Protein AF-A0A924VVB7-F1 (afdb_monomer_lite)

Foldseek 3Di:
DLLVLLVVLLVLL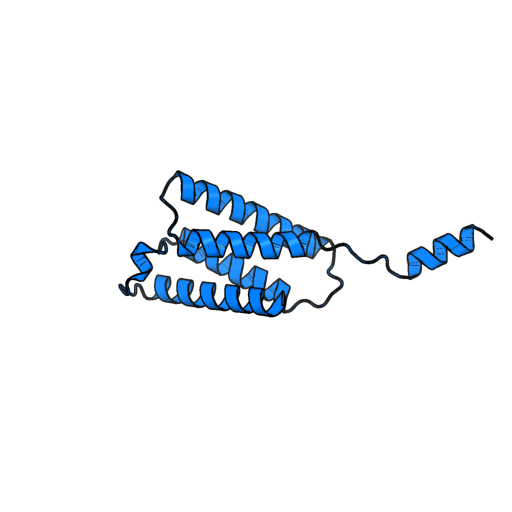VVLLVCLVVVPVPVCVQQAPSDPVLNVLSVLLNVLSVCVNPDDPPDDLVNLVVLLVNLVVLVVVLVVCCVPPNGGNSSNVSSVSSSVSSNCSSPPDDDPDVVVVVVVVVVVD

Sequence (125 aa):
MKRILTVGTIAVLFVMMIAALYGTNTGFNLFMNTSVEHIIARAVLIVSLLAVALTVRPRAHMFRAAIGFISIAIIIFTVSQTVTYSLGLFDSMVYFLSGLILSIEALEAEEPSTEQAVHHSIVRL

Radius of gyration: 18.54 Å; chains: 1; bounding box: 41×20×66 Å

Structure (mmCIF, N/CA/C/O backbone):
data_AF-A0A924VVB7-F1
#
_entry.id   AF-A0A924VVB7-F1
#
loop_
_atom_site.group_PDB
_atom_site.id
_atom_site.type_symbol
_atom_site.label_atom_id
_atom_site.label_alt_id
_atom_site.label_comp_id
_atom_site.label_asym_id
_atom_site.label_entity_id
_atom_site.label_seq_id
_atom_site.pdbx_PDB_ins_code
_atom_site.Cartn_x
_atom_site.Cartn_y
_atom_site.Cartn_z
_atom_site.occupancy
_atom_site.B_iso_or_equiv
_atom_site.auth_seq_id
_atom_site.auth_comp_id
_atom_site.auth_asym_id
_atom_site.auth_atom_id
_atom_site.pdbx_PDB_model_num
ATOM 1 N N . MET A 1 1 ? -18.360 6.846 1.671 1.00 56.91 1 MET A N 1
ATOM 2 C CA . MET A 1 1 ? -17.206 7.490 1.002 1.00 56.91 1 MET A CA 1
ATOM 3 C C . MET A 1 1 ? -15.896 6.725 1.226 1.00 56.91 1 MET A C 1
ATOM 5 O O . MET A 1 1 ? -15.348 6.253 0.242 1.00 56.91 1 MET A O 1
ATOM 9 N N . LYS A 1 2 ? -15.455 6.482 2.477 1.00 70.88 2 LYS A N 1
ATOM 10 C CA . LYS A 1 2 ? -14.232 5.699 2.788 1.00 70.88 2 LYS A CA 1
ATOM 11 C C . LYS A 1 2 ? -14.154 4.342 2.062 1.00 70.88 2 LYS A C 1
ATOM 13 O O . LYS A 1 2 ? -13.169 4.060 1.401 1.00 70.88 2 LYS A O 1
ATOM 18 N N . ARG A 1 3 ? -15.235 3.551 2.091 1.00 79.81 3 ARG A N 1
ATOM 19 C CA . ARG A 1 3 ? -15.279 2.207 1.481 1.00 79.81 3 ARG A CA 1
ATOM 20 C C . ARG A 1 3 ? -15.076 2.204 -0.040 1.00 79.81 3 ARG A C 1
ATOM 22 O O . ARG A 1 3 ? -14.425 1.309 -0.555 1.00 79.81 3 ARG A O 1
ATOM 29 N N . ILE A 1 4 ? -15.603 3.212 -0.740 1.00 85.81 4 ILE A N 1
ATOM 30 C CA . ILE A 1 4 ? -15.441 3.35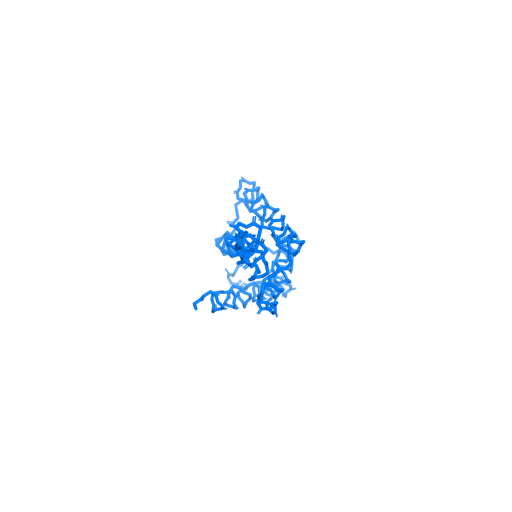4 -2.198 1.00 85.81 4 ILE A CA 1
ATOM 31 C C . ILE A 1 4 ? -13.979 3.658 -2.522 1.00 85.81 4 ILE A C 1
ATOM 33 O O . ILE A 1 4 ? -13.422 3.045 -3.425 1.00 85.81 4 ILE A O 1
ATOM 37 N N . LEU A 1 5 ? -13.347 4.546 -1.745 1.00 87.62 5 LEU A N 1
ATOM 38 C CA . LEU A 1 5 ? -11.926 4.847 -1.890 1.00 87.62 5 LEU A CA 1
ATOM 39 C C . LEU A 1 5 ? -11.073 3.598 -1.633 1.00 87.62 5 LEU A C 1
ATOM 41 O O . LEU A 1 5 ? -10.264 3.250 -2.479 1.00 87.62 5 LEU A O 1
ATOM 45 N N . THR A 1 6 ? -11.313 2.872 -0.533 1.00 87.50 6 THR A N 1
ATOM 46 C CA . THR A 1 6 ? -10.581 1.635 -0.205 1.00 87.50 6 THR A CA 1
ATOM 47 C C . THR A 1 6 ? -10.708 0.581 -1.303 1.00 87.50 6 THR A C 1
ATOM 49 O O . THR A 1 6 ? -9.701 0.037 -1.747 1.00 87.50 6 THR A O 1
ATOM 52 N N . VAL A 1 7 ? -11.928 0.308 -1.777 1.00 89.94 7 VAL A N 1
ATOM 53 C CA . VAL A 1 7 ? -12.162 -0.679 -2.844 1.00 89.94 7 VAL A CA 1
ATOM 54 C C . VAL A 1 7 ? -11.540 -0.222 -4.166 1.00 89.94 7 VAL A C 1
ATOM 56 O O . VAL A 1 7 ? -10.929 -1.034 -4.858 1.00 89.94 7 VAL A O 1
ATOM 59 N N . GLY A 1 8 ? -11.621 1.071 -4.492 1.00 90.88 8 GLY A N 1
ATOM 60 C CA . GLY A 1 8 ? -10.953 1.648 -5.659 1.00 90.88 8 GLY A CA 1
ATOM 61 C C . GLY A 1 8 ? -9.432 1.491 -5.598 1.00 90.88 8 GLY A C 1
ATOM 62 O O . GLY A 1 8 ? -8.826 1.036 -6.565 1.00 90.88 8 GLY A O 1
ATOM 63 N N . THR A 1 9 ? -8.813 1.781 -4.450 1.00 92.25 9 THR A N 1
ATOM 64 C CA . THR A 1 9 ? -7.368 1.596 -4.242 1.00 92.25 9 THR A CA 1
ATOM 65 C C . THR A 1 9 ? -6.961 0.127 -4.375 1.00 92.25 9 THR A C 1
ATOM 67 O O . THR A 1 9 ? -5.960 -0.164 -5.027 1.00 92.25 9 THR A O 1
ATOM 70 N N . ILE A 1 10 ? -7.756 -0.806 -3.838 1.00 93.06 10 ILE A N 1
ATOM 71 C CA . ILE A 1 10 ? -7.524 -2.252 -4.003 1.00 93.06 10 ILE A CA 1
ATOM 72 C C . ILE A 1 10 ? -7.577 -2.650 -5.483 1.00 93.06 10 ILE A C 1
ATOM 74 O O . ILE A 1 10 ? -6.698 -3.372 -5.949 1.00 93.06 10 ILE A O 1
ATOM 78 N N . ALA A 1 11 ? -8.575 -2.173 -6.233 1.00 93.12 11 ALA A N 1
ATOM 79 C CA . ALA A 1 11 ? -8.707 -2.485 -7.655 1.00 93.12 11 ALA A CA 1
ATOM 80 C C . ALA A 1 11 ? -7.497 -1.986 -8.461 1.00 93.12 11 ALA A C 1
ATOM 82 O O . ALA A 1 11 ? -6.944 -2.737 -9.263 1.00 93.12 11 ALA A O 1
ATOM 83 N N . VAL A 1 12 ? -7.039 -0.756 -8.201 1.00 91.25 12 VAL A N 1
ATOM 84 C CA . VAL A 1 12 ? -5.839 -0.196 -8.844 1.00 91.25 12 VAL A CA 1
ATOM 85 C C . VAL A 1 12 ? -4.597 -1.023 -8.503 1.00 91.25 12 VAL A C 1
ATOM 87 O O . VAL A 1 12 ? -3.860 -1.408 -9.410 1.00 91.25 12 VAL A O 1
ATOM 90 N N . LEU A 1 13 ? -4.396 -1.370 -7.228 1.00 92.12 13 LEU A N 1
ATOM 91 C CA . LEU A 1 13 ? -3.284 -2.225 -6.801 1.00 92.12 13 LEU A CA 1
ATOM 92 C C . LEU A 1 13 ? -3.294 -3.589 -7.503 1.00 92.12 13 LEU A C 1
ATOM 94 O O . LEU A 1 13 ? -2.238 -4.056 -7.931 1.00 92.12 13 LEU A O 1
ATOM 98 N N . PHE A 1 14 ? -4.465 -4.213 -7.661 1.00 92.50 14 PHE A N 1
ATOM 99 C CA . PHE A 1 14 ? -4.599 -5.478 -8.388 1.00 92.50 14 PHE A CA 1
ATOM 100 C C . PHE A 1 14 ? -4.229 -5.337 -9.863 1.00 92.50 14 PHE A C 1
ATOM 102 O O . PHE A 1 14 ? -3.467 -6.157 -10.372 1.00 92.50 14 PHE A O 1
ATOM 109 N N . VAL A 1 15 ? -4.727 -4.299 -10.541 1.00 90.00 15 VAL A N 1
ATOM 110 C CA . VAL A 1 15 ? -4.394 -4.038 -11.950 1.00 90.00 15 VAL A CA 1
ATOM 111 C C . VAL A 1 15 ? -2.888 -3.842 -12.117 1.00 90.00 15 VAL A C 1
ATOM 113 O O . VAL A 1 15 ? -2.291 -4.459 -12.997 1.00 90.00 15 VAL A O 1
ATOM 116 N N . MET A 1 16 ? -2.257 -3.055 -11.242 1.00 89.00 16 MET A N 1
ATOM 117 C CA . MET A 1 16 ? -0.807 -2.832 -11.265 1.00 89.00 16 MET A CA 1
ATOM 118 C C . MET A 1 16 ? -0.016 -4.114 -10.982 1.00 89.00 16 MET A C 1
ATOM 120 O O . MET A 1 16 ? 0.981 -4.385 -11.647 1.00 89.00 16 MET A O 1
ATOM 124 N N . MET A 1 17 ? -0.463 -4.928 -10.021 1.00 89.81 17 MET A N 1
ATOM 125 C CA . MET A 1 17 ? 0.180 -6.200 -9.688 1.00 89.81 17 MET A CA 1
ATOM 126 C C . MET A 1 17 ? 0.092 -7.196 -10.850 1.00 89.81 17 MET A C 1
ATOM 128 O O . MET A 1 17 ? 1.096 -7.808 -11.202 1.00 89.81 17 MET A O 1
ATOM 132 N N . ILE A 1 18 ? -1.076 -7.318 -11.486 1.00 88.50 18 ILE A N 1
ATOM 133 C CA . ILE A 1 18 ? -1.272 -8.156 -12.676 1.00 88.50 18 ILE A CA 1
ATOM 134 C C . ILE A 1 18 ? -0.383 -7.650 -13.818 1.00 88.50 18 ILE A C 1
ATOM 136 O O . ILE A 1 18 ? 0.378 -8.428 -14.385 1.00 88.50 18 ILE A O 1
ATOM 140 N N . ALA A 1 19 ? -0.410 -6.351 -14.118 1.00 85.94 19 ALA A N 1
ATOM 141 C CA . ALA A 1 19 ? 0.410 -5.775 -15.182 1.00 85.94 19 ALA A CA 1
ATOM 142 C C . ALA A 1 19 ? 1.918 -6.017 -14.963 1.00 85.94 19 ALA A C 1
ATOM 144 O O . ALA A 1 19 ? 2.634 -6.335 -15.913 1.00 85.94 19 ALA A O 1
ATOM 145 N N . ALA A 1 20 ? 2.394 -5.943 -13.714 1.00 86.25 20 ALA A N 1
ATOM 146 C CA . ALA A 1 20 ? 3.782 -6.249 -13.373 1.00 86.25 20 ALA A CA 1
ATOM 147 C C . ALA A 1 20 ? 4.122 -7.740 -13.561 1.00 86.25 20 ALA A C 1
ATOM 149 O O . ALA A 1 20 ? 5.181 -8.059 -14.093 1.00 86.25 20 ALA A O 1
ATOM 150 N N . LEU A 1 21 ? 3.223 -8.652 -13.170 1.00 86.50 21 LEU A N 1
ATOM 151 C CA . LEU A 1 21 ? 3.439 -10.102 -13.268 1.00 86.50 21 LEU A CA 1
ATOM 152 C C . LEU A 1 21 ? 3.431 -10.624 -14.708 1.00 86.50 21 LEU A C 1
ATOM 154 O O . LEU A 1 21 ? 4.202 -11.521 -15.038 1.00 86.50 21 LEU A O 1
ATOM 158 N N . TYR A 1 22 ? 2.578 -10.070 -15.570 1.00 84.44 22 TYR A N 1
ATOM 159 C CA . TYR A 1 22 ? 2.487 -10.488 -16.972 1.00 84.44 22 TYR A CA 1
ATOM 160 C C . TYR A 1 22 ? 3.515 -9.799 -17.878 1.00 84.44 22 TYR A C 1
ATOM 162 O O . TYR A 1 22 ? 3.511 -10.033 -19.086 1.00 84.44 22 TYR A O 1
ATOM 170 N N . GLY A 1 23 ? 4.390 -8.951 -17.320 1.00 69.06 23 GLY A N 1
ATOM 171 C CA . GLY A 1 23 ? 5.434 -8.260 -18.078 1.00 69.06 23 GLY A CA 1
ATOM 172 C C . GLY A 1 23 ? 4.873 -7.441 -19.241 1.00 69.06 23 GLY A C 1
ATOM 173 O O . GLY A 1 23 ? 5.535 -7.281 -20.267 1.00 69.06 23 GLY A O 1
ATOM 174 N N . THR A 1 24 ? 3.625 -6.974 -19.127 1.00 63.72 24 THR A N 1
ATOM 175 C CA . THR A 1 24 ? 2.964 -6.280 -20.225 1.00 63.72 24 THR A CA 1
ATOM 176 C C . THR A 1 24 ? 3.687 -4.959 -20.474 1.00 63.72 24 THR A C 1
ATOM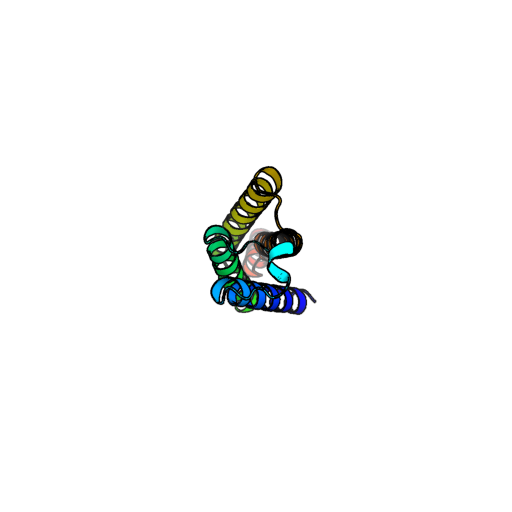 178 O O . THR A 1 24 ? 3.603 -4.045 -19.662 1.00 63.72 24 THR A O 1
ATOM 181 N N . ASN A 1 25 ? 4.356 -4.847 -21.627 1.00 58.19 25 ASN A N 1
ATOM 182 C CA . ASN A 1 25 ? 4.958 -3.613 -22.159 1.00 58.19 25 ASN A CA 1
ATOM 183 C C . ASN A 1 25 ? 3.913 -2.550 -22.560 1.00 58.19 25 ASN A C 1
ATOM 185 O O . ASN A 1 25 ? 4.222 -1.600 -23.280 1.00 58.19 25 ASN A O 1
ATOM 189 N N . THR A 1 26 ? 2.662 -2.692 -22.118 1.00 55.59 26 THR A N 1
ATOM 190 C CA . THR A 1 26 ? 1.712 -1.581 -22.096 1.00 55.59 26 THR A CA 1
ATOM 191 C C . THR A 1 26 ? 2.358 -0.445 -21.302 1.00 55.59 26 THR A C 1
ATOM 193 O O . THR A 1 26 ? 3.063 -0.706 -20.333 1.00 55.59 26 THR A O 1
ATOM 196 N N . GLY A 1 27 ? 2.169 0.813 -21.719 1.00 56.19 27 GLY A N 1
ATOM 197 C CA . GLY A 1 27 ? 2.922 2.002 -21.267 1.00 56.19 27 GLY A CA 1
ATOM 198 C C . GLY A 1 27 ? 2.975 2.308 -19.756 1.00 56.19 27 GLY A C 1
ATOM 199 O O . GLY A 1 27 ? 3.459 3.364 -19.372 1.00 56.19 27 GLY A O 1
ATOM 200 N N . PHE A 1 28 ? 2.519 1.398 -18.898 1.00 61.62 28 PHE A N 1
ATOM 201 C CA . PHE A 1 28 ? 2.630 1.395 -17.447 1.00 61.62 28 PHE A CA 1
ATOM 202 C C . PHE A 1 28 ? 4.063 1.333 -16.912 1.00 61.62 28 PHE A C 1
ATOM 204 O O . PHE A 1 28 ? 4.291 1.901 -15.853 1.00 61.62 28 PHE A O 1
ATOM 211 N N . ASN A 1 29 ? 5.035 0.731 -17.610 1.00 62.66 29 ASN A N 1
ATOM 212 C CA . ASN A 1 29 ? 6.425 0.668 -17.112 1.00 62.66 29 ASN A CA 1
ATOM 213 C C . ASN A 1 29 ? 7.063 2.054 -16.885 1.00 62.66 29 ASN A C 1
ATOM 215 O O . ASN A 1 29 ? 7.992 2.176 -16.097 1.00 62.66 29 ASN A O 1
ATOM 219 N N . LEU A 1 30 ? 6.552 3.108 -17.538 1.00 64.44 30 LEU A N 1
ATOM 220 C CA . LEU A 1 30 ? 6.973 4.495 -17.292 1.00 64.44 30 LEU A CA 1
ATOM 221 C C . LEU A 1 30 ? 6.369 5.095 -16.010 1.00 64.44 30 LEU A C 1
ATOM 223 O O . LEU A 1 30 ? 6.852 6.107 -15.513 1.00 64.44 30 LEU A O 1
ATOM 227 N N . PHE A 1 31 ? 5.306 4.491 -15.480 1.00 75.38 31 PHE A N 1
ATOM 228 C CA . PHE A 1 31 ? 4.516 5.023 -14.370 1.00 75.38 31 PHE A CA 1
ATOM 229 C C . PHE A 1 31 ? 4.502 4.111 -13.136 1.00 75.38 31 PHE A C 1
ATOM 231 O O . PHE A 1 31 ? 4.050 4.548 -12.077 1.00 75.38 31 PHE A O 1
ATOM 238 N N . MET A 1 32 ? 5.001 2.875 -13.236 1.00 81.06 32 MET A N 1
ATOM 239 C CA . MET A 1 32 ? 5.084 1.914 -12.135 1.00 81.06 32 MET A CA 1
ATOM 240 C C . MET A 1 32 ? 6.321 1.017 -12.265 1.00 81.06 32 MET A C 1
ATOM 242 O O . MET A 1 32 ? 6.725 0.665 -13.371 1.00 81.06 32 MET A O 1
ATOM 246 N N . ASN A 1 33 ? 6.887 0.598 -11.136 1.00 83.25 33 ASN A N 1
ATOM 247 C CA . ASN A 1 33 ? 8.039 -0.299 -11.103 1.00 83.25 33 ASN A CA 1
ATOM 248 C C . ASN A 1 33 ? 7.592 -1.773 -11.098 1.00 83.25 33 ASN A C 1
ATOM 250 O O . ASN A 1 33 ? 6.676 -2.165 -10.367 1.00 83.25 33 ASN A O 1
ATOM 254 N N . THR A 1 34 ? 8.232 -2.610 -11.906 1.00 84.88 34 THR A N 1
ATOM 255 C CA . THR A 1 34 ? 7.934 -4.047 -12.018 1.00 84.88 34 THR A CA 1
ATOM 256 C C . THR A 1 34 ? 8.869 -4.928 -11.196 1.00 84.88 34 THR A C 1
ATOM 258 O O . THR A 1 34 ? 8.730 -6.150 -11.219 1.00 84.88 34 THR A O 1
ATOM 261 N N . SER A 1 35 ? 9.794 -4.334 -10.437 1.00 86.00 35 SER A N 1
ATOM 262 C CA . SER A 1 35 ? 10.684 -5.075 -9.549 1.00 86.00 35 SER A CA 1
ATOM 263 C C . SER A 1 35 ? 9.909 -5.882 -8.502 1.00 86.00 35 SER A C 1
ATOM 265 O O . SER A 1 35 ? 8.800 -5.534 -8.077 1.00 86.00 35 SER A O 1
ATOM 267 N N . VAL A 1 36 ? 10.526 -6.978 -8.055 1.00 86.88 36 VAL A N 1
ATOM 268 C CA . VAL A 1 36 ? 9.935 -7.915 -7.089 1.00 86.88 36 VAL A CA 1
ATOM 269 C C . VAL A 1 36 ? 9.531 -7.209 -5.790 1.00 86.88 36 VAL A C 1
ATOM 271 O O . VAL A 1 36 ? 8.480 -7.507 -5.227 1.00 86.88 36 VAL A O 1
ATOM 274 N N . GLU A 1 37 ? 10.308 -6.220 -5.350 1.00 89.12 37 GLU A N 1
ATOM 275 C CA . GLU A 1 37 ? 10.031 -5.413 -4.155 1.00 89.12 37 GLU A CA 1
ATOM 276 C C . GLU A 1 37 ? 8.669 -4.712 -4.232 1.00 89.12 37 GLU A C 1
ATOM 278 O O . GLU A 1 37 ? 7.888 -4.746 -3.280 1.00 89.12 37 GLU A O 1
ATOM 283 N N . HIS A 1 38 ? 8.340 -4.128 -5.387 1.00 89.81 38 HIS A N 1
ATOM 284 C CA . HIS A 1 38 ? 7.063 -3.451 -5.596 1.00 89.81 38 HIS A CA 1
ATOM 285 C C . HIS A 1 38 ? 5.903 -4.436 -5.727 1.00 89.81 38 HIS A C 1
ATOM 287 O O . HIS A 1 38 ? 4.797 -4.152 -5.272 1.00 89.81 38 HIS A O 1
ATOM 293 N N . ILE A 1 39 ? 6.138 -5.616 -6.305 1.00 90.12 39 ILE A N 1
ATOM 294 C CA . ILE A 1 39 ? 5.130 -6.683 -6.346 1.00 90.12 39 ILE A CA 1
ATOM 295 C C . ILE A 1 39 ? 4.772 -7.120 -4.918 1.00 90.12 39 ILE A C 1
ATOM 297 O O . ILE A 1 39 ? 3.589 -7.199 -4.581 1.00 90.12 39 ILE A O 1
ATOM 301 N N . ILE A 1 40 ? 5.775 -7.324 -4.058 1.00 91.50 40 ILE A N 1
ATOM 302 C CA . ILE A 1 40 ? 5.570 -7.669 -2.644 1.00 91.50 40 ILE A CA 1
ATOM 303 C C . ILE A 1 40 ? 4.830 -6.541 -1.915 1.00 91.50 40 ILE A C 1
ATOM 305 O O . ILE A 1 40 ? 3.839 -6.805 -1.234 1.00 91.50 40 ILE A O 1
ATOM 309 N N . ALA A 1 41 ? 5.255 -5.285 -2.090 1.00 91.94 41 ALA A N 1
ATOM 310 C CA . ALA A 1 41 ? 4.604 -4.136 -1.460 1.00 91.94 41 ALA A CA 1
ATOM 311 C C . ALA A 1 41 ? 3.118 -4.031 -1.846 1.00 91.94 41 ALA A C 1
ATOM 313 O O . ALA A 1 41 ? 2.258 -3.866 -0.976 1.00 91.94 41 ALA A O 1
ATOM 314 N N . ARG A 1 42 ? 2.790 -4.208 -3.134 1.00 93.88 42 ARG A N 1
ATOM 315 C CA . ARG A 1 42 ? 1.400 -4.234 -3.616 1.00 93.88 42 ARG A CA 1
ATOM 316 C C . ARG A 1 42 ? 0.602 -5.370 -2.981 1.00 93.88 42 ARG A C 1
ATOM 318 O O . ARG A 1 42 ? -0.509 -5.124 -2.524 1.00 93.88 42 ARG A O 1
ATOM 325 N N . ALA A 1 43 ? 1.159 -6.578 -2.894 1.00 92.94 43 ALA A N 1
ATOM 326 C CA . ALA A 1 43 ? 0.487 -7.715 -2.264 1.00 92.94 43 ALA A CA 1
ATOM 327 C C . ALA A 1 43 ? 0.178 -7.453 -0.777 1.00 92.94 43 ALA A C 1
ATOM 329 O O . ALA A 1 43 ? -0.956 -7.653 -0.337 1.00 92.94 43 ALA A O 1
ATOM 330 N N . VAL A 1 44 ? 1.151 -6.931 -0.020 1.00 94.50 44 VAL A N 1
ATOM 331 C CA . VAL A 1 44 ? 0.974 -6.560 1.397 1.00 94.50 44 VAL A CA 1
ATOM 332 C C . VAL A 1 44 ? -0.123 -5.507 1.556 1.00 94.50 44 VAL A C 1
ATOM 334 O O . VAL A 1 44 ? -0.986 -5.635 2.430 1.00 94.50 44 VAL A O 1
ATOM 337 N N . LEU A 1 45 ? -0.135 -4.487 0.695 1.00 94.00 45 LEU A N 1
ATOM 338 C CA . LEU A 1 45 ? -1.150 -3.437 0.713 1.00 94.00 45 LEU A CA 1
ATOM 339 C C . LEU A 1 45 ? -2.544 -3.959 0.360 1.00 94.00 45 LEU A C 1
ATOM 341 O O . LEU A 1 45 ? -3.501 -3.624 1.055 1.00 94.00 45 LEU A O 1
ATOM 345 N N . ILE A 1 46 ? -2.666 -4.809 -0.662 1.00 95.12 46 ILE A N 1
ATOM 346 C CA . ILE A 1 46 ? -3.937 -5.440 -1.044 1.00 95.12 46 ILE A CA 1
ATOM 347 C C . ILE A 1 46 ? -4.515 -6.220 0.135 1.00 95.12 46 ILE A C 1
ATOM 349 O O . ILE A 1 46 ? -5.672 -6.010 0.495 1.00 95.12 46 ILE A O 1
ATOM 353 N N . VAL A 1 47 ? -3.714 -7.086 0.761 1.00 94.00 47 VAL A N 1
ATOM 354 C CA . VAL A 1 47 ? -4.161 -7.909 1.895 1.00 94.00 47 VAL A CA 1
ATOM 355 C C . VAL A 1 47 ? -4.582 -7.028 3.070 1.00 94.00 47 VAL A C 1
ATOM 357 O O . VAL A 1 47 ? -5.634 -7.252 3.668 1.00 94.00 47 VAL A O 1
ATOM 360 N N . SER A 1 48 ? -3.807 -5.985 3.364 1.00 91.62 48 SER A N 1
ATOM 361 C CA . SER A 1 48 ? -4.081 -5.067 4.475 1.00 91.62 48 SER A CA 1
ATOM 362 C C . SER A 1 48 ? -5.353 -4.245 4.248 1.00 91.62 48 SER A C 1
ATOM 364 O O . SER A 1 48 ? -6.190 -4.127 5.142 1.00 91.62 48 SER A O 1
ATOM 366 N N . LEU A 1 49 ? -5.549 -3.718 3.037 1.00 92.19 49 LEU A N 1
ATOM 367 C CA . LEU A 1 49 ? -6.750 -2.965 2.670 1.00 92.19 49 LEU A CA 1
ATOM 368 C C . LEU A 1 49 ? -7.988 -3.865 2.580 1.00 92.19 49 LEU A C 1
ATOM 370 O O . LEU A 1 49 ? -9.076 -3.431 2.958 1.00 92.19 49 LEU A O 1
ATOM 374 N N . LEU A 1 50 ? -7.845 -5.118 2.137 1.00 92.38 50 LEU A N 1
ATOM 375 C CA . LEU A 1 50 ? -8.922 -6.111 2.201 1.00 92.38 50 LEU A CA 1
ATOM 376 C C . LEU A 1 50 ? -9.302 -6.412 3.650 1.00 92.38 50 LEU A C 1
ATOM 378 O O . LEU A 1 50 ? -10.489 -6.410 3.975 1.00 92.38 50 LEU A O 1
ATOM 382 N N . ALA A 1 51 ? -8.320 -6.597 4.534 1.00 88.44 51 ALA A N 1
ATOM 383 C CA . ALA A 1 51 ? -8.576 -6.788 5.956 1.00 88.44 51 ALA A CA 1
ATOM 384 C C . ALA A 1 51 ? -9.353 -5.598 6.542 1.00 88.44 51 ALA A C 1
ATOM 386 O O . ALA A 1 51 ? -10.342 -5.794 7.245 1.00 88.44 51 ALA A O 1
ATOM 387 N N . VAL A 1 52 ? -8.990 -4.361 6.190 1.00 87.88 52 VAL A N 1
ATOM 388 C CA . VAL A 1 52 ? -9.757 -3.153 6.550 1.00 87.88 52 VAL A CA 1
ATOM 389 C C . VAL A 1 52 ? -11.176 -3.183 5.970 1.00 87.88 52 VAL A C 1
ATOM 391 O O . VAL A 1 52 ? -12.141 -2.906 6.681 1.00 87.88 52 VAL A O 1
ATOM 394 N N . ALA A 1 53 ? -11.341 -3.517 4.691 1.00 87.00 53 ALA A N 1
ATOM 395 C CA . ALA A 1 53 ? -12.640 -3.472 4.018 1.00 87.00 53 ALA A CA 1
ATOM 396 C C . ALA A 1 53 ? -13.644 -4.523 4.536 1.00 87.00 53 ALA A C 1
ATOM 398 O O . ALA A 1 53 ? -14.862 -4.282 4.500 1.00 87.00 53 ALA A O 1
ATOM 399 N N . LEU A 1 54 ? -13.129 -5.671 4.989 1.00 85.88 54 LEU A N 1
ATOM 400 C CA . LEU A 1 54 ? -13.904 -6.835 5.426 1.00 85.88 54 LEU A CA 1
ATOM 401 C C . LEU A 1 54 ? -14.125 -6.896 6.943 1.00 85.88 54 LEU A C 1
ATOM 403 O O . LEU A 1 54 ? -15.095 -7.511 7.381 1.00 85.88 54 LEU A O 1
ATOM 407 N N . THR A 1 55 ? -13.276 -6.262 7.754 1.00 82.38 55 THR A N 1
ATOM 408 C CA . THR A 1 55 ? -13.456 -6.250 9.214 1.00 82.38 55 THR A CA 1
ATOM 409 C C . THR A 1 55 ? -14.524 -5.251 9.652 1.00 82.38 55 THR A C 1
ATOM 411 O O . THR A 1 55 ? -14.511 -4.074 9.281 1.00 82.38 55 THR A O 1
ATOM 414 N N . VAL A 1 56 ? -15.456 -5.734 10.476 1.00 74.38 56 VAL A N 1
ATOM 415 C CA . VAL A 1 56 ? -16.537 -4.939 11.072 1.00 74.38 56 VAL A CA 1
ATOM 416 C C . VAL A 1 56 ? -15.997 -4.151 12.272 1.00 74.38 56 VAL A C 1
ATOM 418 O O . VAL A 1 56 ? -15.047 -4.574 12.929 1.00 74.38 56 VAL A O 1
ATOM 421 N N . ARG A 1 57 ? -16.570 -2.973 12.531 1.00 74.31 57 ARG A N 1
ATOM 422 C CA . ARG A 1 57 ? -16.224 -2.112 13.675 1.00 74.31 57 ARG A CA 1
ATOM 423 C C . ARG A 1 57 ? -17.045 -2.511 14.918 1.00 74.31 57 ARG A C 1
ATOM 425 O O . ARG A 1 57 ? -18.184 -2.935 14.726 1.00 74.31 57 ARG A O 1
ATOM 432 N N . PRO A 1 58 ? -16.543 -2.317 16.156 1.00 73.88 58 PRO A N 1
ATOM 433 C CA . PRO A 1 58 ? -15.224 -1.790 16.531 1.00 73.88 58 PRO A CA 1
ATOM 434 C C . PRO A 1 58 ? -14.101 -2.821 16.334 1.00 73.88 58 PRO A C 1
ATOM 436 O O . PRO A 1 58 ? -14.313 -4.025 16.446 1.00 73.88 58 PRO A O 1
ATOM 439 N N . ARG A 1 59 ? -12.895 -2.347 16.003 1.00 78.19 59 ARG A N 1
ATOM 440 C CA . ARG A 1 59 ? -11.737 -3.208 15.716 1.00 78.19 59 ARG A CA 1
ATOM 441 C C . ARG A 1 59 ? -10.821 -3.309 16.924 1.00 78.19 59 ARG A C 1
ATOM 443 O O . ARG A 1 59 ? -10.474 -2.288 17.506 1.00 78.19 59 ARG A O 1
ATOM 450 N N . ALA A 1 60 ? -10.355 -4.522 17.212 1.00 82.06 60 ALA A N 1
ATOM 451 C CA . ALA A 1 60 ? -9.440 -4.785 18.315 1.00 82.06 60 ALA A CA 1
ATOM 452 C C . ALA A 1 60 ? -8.149 -3.949 18.222 1.00 82.06 60 ALA A C 1
ATOM 454 O O . ALA A 1 60 ? -7.563 -3.805 17.143 1.00 82.06 60 ALA A O 1
ATOM 455 N N . HIS A 1 61 ? -7.652 -3.488 19.373 1.00 80.75 61 HIS A N 1
ATOM 456 C CA . HIS A 1 61 ? -6.406 -2.722 19.488 1.00 80.75 61 HIS A CA 1
ATOM 457 C C . HIS A 1 61 ? -5.217 -3.373 18.753 1.00 80.75 61 HIS A C 1
ATOM 459 O O . HIS A 1 61 ? -4.472 -2.700 18.044 1.00 80.75 61 HIS A O 1
ATOM 465 N N . MET A 1 62 ? -5.070 -4.700 18.847 1.00 84.56 62 MET A N 1
ATOM 466 C CA . MET A 1 62 ? -3.993 -5.444 18.172 1.00 84.56 62 MET A CA 1
ATOM 467 C C . MET A 1 62 ? -4.059 -5.336 16.643 1.00 84.56 62 MET A C 1
ATOM 469 O O . MET A 1 62 ? -3.033 -5.189 15.984 1.00 84.56 62 MET A O 1
ATOM 473 N N . PHE A 1 63 ? -5.265 -5.364 16.072 1.00 86.00 63 PHE A N 1
ATOM 474 C CA . PHE A 1 63 ? -5.469 -5.217 14.631 1.00 86.00 63 PHE A CA 1
ATOM 475 C C . PHE A 1 63 ? -5.106 -3.803 14.164 1.00 86.00 63 PHE A C 1
ATOM 477 O O . PHE A 1 63 ? -4.445 -3.626 13.141 1.00 86.00 63 PHE A O 1
ATOM 484 N N . ARG A 1 64 ? -5.480 -2.792 14.954 1.00 83.69 64 ARG A N 1
ATOM 485 C CA . ARG A 1 64 ? -5.138 -1.388 14.693 1.00 83.69 64 ARG A CA 1
ATOM 486 C C . ARG A 1 64 ? -3.631 -1.149 14.762 1.00 83.69 64 ARG A C 1
ATOM 488 O O . ARG A 1 64 ? -3.084 -0.501 13.874 1.00 83.69 64 ARG A O 1
ATOM 495 N N . ALA A 1 65 ? -2.957 -1.725 15.758 1.00 86.50 65 ALA A N 1
ATOM 496 C CA . ALA A 1 65 ? -1.504 -1.660 15.886 1.00 86.50 65 ALA A CA 1
ATOM 497 C C . ALA A 1 65 ? -0.792 -2.321 14.693 1.00 86.50 65 ALA A C 1
ATOM 499 O O . ALA A 1 65 ? 0.136 -1.735 14.135 1.00 86.50 65 ALA A O 1
ATOM 500 N N . ALA A 1 66 ? -1.262 -3.493 14.252 1.00 89.06 66 ALA A N 1
ATOM 501 C CA . ALA A 1 66 ? -0.710 -4.184 13.086 1.00 89.06 66 ALA A CA 1
ATOM 502 C C . ALA A 1 66 ? -0.846 -3.347 11.803 1.00 89.06 66 ALA A C 1
ATOM 504 O O . ALA A 1 66 ? 0.123 -3.175 11.066 1.00 89.06 66 ALA A O 1
ATOM 505 N N . ILE A 1 67 ? -2.022 -2.763 11.562 1.00 90.31 67 ILE A N 1
ATOM 506 C CA . ILE A 1 67 ? -2.247 -1.881 10.410 1.00 90.31 67 ILE A CA 1
ATOM 507 C C . ILE A 1 67 ? -1.404 -0.605 10.500 1.00 90.31 67 ILE A C 1
ATOM 509 O O . ILE A 1 67 ? -0.848 -0.170 9.490 1.00 90.31 67 ILE A O 1
ATOM 513 N N . GLY A 1 68 ? -1.273 -0.021 11.693 1.00 87.88 68 GLY A N 1
ATOM 514 C CA . GLY A 1 68 ? -0.419 1.142 11.924 1.00 87.88 68 GLY A CA 1
ATOM 515 C C . GLY A 1 68 ? 1.045 0.852 11.592 1.00 87.88 68 GLY A C 1
ATOM 516 O O . GLY A 1 68 ? 1.681 1.636 10.888 1.00 87.88 68 GLY A O 1
ATOM 517 N N . PHE A 1 69 ? 1.558 -0.307 12.013 1.00 90.88 69 PHE A N 1
ATOM 518 C CA . PHE A 1 69 ? 2.910 -0.750 11.672 1.00 90.88 69 PHE A CA 1
ATOM 519 C C . PHE A 1 69 ? 3.099 -0.915 10.158 1.00 90.88 69 PHE A C 1
ATOM 521 O O . PHE A 1 69 ? 4.073 -0.408 9.601 1.00 90.88 69 PHE A O 1
ATOM 528 N N . ILE A 1 70 ? 2.147 -1.560 9.476 1.00 91.81 70 ILE A N 1
ATOM 529 C CA . ILE A 1 70 ? 2.192 -1.734 8.016 1.00 91.81 70 ILE A CA 1
ATOM 530 C C . ILE A 1 70 ? 2.173 -0.377 7.307 1.00 91.81 70 ILE A C 1
ATOM 532 O O . ILE A 1 70 ? 2.938 -0.169 6.366 1.00 91.81 70 ILE A O 1
ATOM 536 N N . SER A 1 71 ? 1.354 0.566 7.777 1.00 89.75 71 SER A N 1
ATOM 537 C CA . SER A 1 71 ? 1.314 1.920 7.224 1.00 89.75 71 SER A CA 1
ATOM 538 C C . SER A 1 71 ? 2.676 2.613 7.309 1.00 89.75 71 SER A C 1
ATOM 540 O O . SER A 1 71 ? 3.187 3.106 6.302 1.00 89.75 71 SER A O 1
ATOM 542 N N . ILE A 1 72 ? 3.313 2.585 8.485 1.00 90.31 72 ILE A N 1
ATOM 543 C CA . ILE A 1 72 ? 4.641 3.179 8.692 1.00 90.31 72 I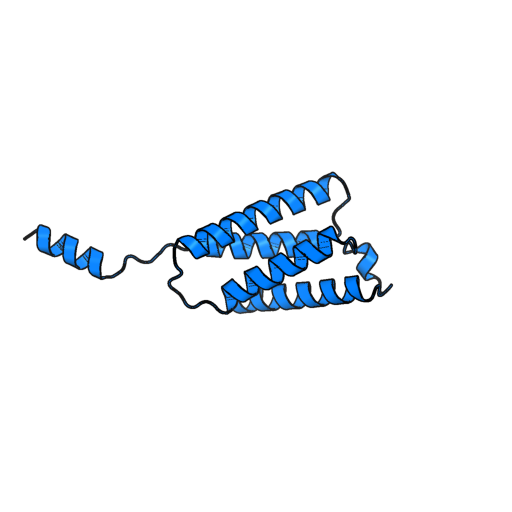LE A CA 1
ATOM 544 C C . ILE A 1 72 ? 5.680 2.511 7.785 1.00 90.31 72 ILE A C 1
ATOM 546 O O . ILE A 1 72 ? 6.447 3.209 7.120 1.00 90.31 72 ILE A O 1
ATOM 550 N N . ALA A 1 73 ? 5.684 1.177 7.711 1.00 91.19 73 ALA A N 1
ATOM 551 C CA . ALA A 1 73 ? 6.614 0.432 6.865 1.00 91.19 73 ALA A CA 1
ATOM 552 C C . ALA A 1 73 ? 6.479 0.817 5.382 1.00 91.19 73 ALA A C 1
ATOM 554 O O . ALA A 1 73 ? 7.484 1.037 4.705 1.00 91.19 73 ALA A O 1
ATOM 555 N N . ILE A 1 74 ? 5.247 0.972 4.886 1.00 90.06 74 ILE A N 1
ATOM 556 C CA . ILE A 1 74 ? 4.999 1.402 3.507 1.00 90.06 74 ILE A CA 1
ATOM 557 C C . ILE A 1 74 ? 5.385 2.857 3.272 1.00 90.06 74 ILE A C 1
ATOM 559 O O . ILE A 1 74 ? 5.932 3.162 2.213 1.00 90.06 74 ILE A O 1
ATOM 563 N N . ILE A 1 75 ? 5.161 3.755 4.230 1.00 87.12 75 ILE A N 1
ATOM 564 C CA . ILE A 1 75 ? 5.613 5.147 4.110 1.00 87.12 75 ILE A CA 1
ATOM 565 C C . ILE A 1 75 ? 7.140 5.190 3.992 1.00 87.12 75 ILE A C 1
ATOM 567 O O . ILE A 1 75 ? 7.659 5.824 3.074 1.00 87.12 75 ILE A O 1
ATOM 571 N N . ILE A 1 76 ? 7.859 4.465 4.856 1.00 89.19 76 ILE A N 1
ATOM 572 C CA . ILE A 1 76 ? 9.326 4.374 4.804 1.00 89.19 76 ILE A CA 1
ATOM 573 C C . ILE A 1 76 ? 9.784 3.806 3.457 1.00 89.19 76 ILE A C 1
ATOM 575 O O . ILE A 1 76 ? 10.659 4.386 2.814 1.00 89.19 76 ILE A O 1
ATOM 579 N N . PHE A 1 77 ? 9.166 2.714 2.999 1.00 88.12 77 PHE A N 1
ATOM 580 C CA . PHE A 1 77 ? 9.465 2.116 1.699 1.00 88.12 77 PHE A CA 1
ATOM 581 C C . PHE A 1 77 ? 9.247 3.111 0.551 1.00 88.12 77 PHE A C 1
ATOM 583 O O . PHE A 1 77 ? 10.129 3.301 -0.282 1.00 88.12 77 PHE A O 1
ATOM 590 N N . THR A 1 78 ? 8.113 3.814 0.548 1.00 85.69 78 THR A N 1
ATOM 591 C CA . THR A 1 78 ? 7.765 4.825 -0.463 1.00 85.69 78 THR A CA 1
ATOM 592 C C . THR A 1 78 ? 8.795 5.948 -0.497 1.00 85.69 78 THR A C 1
ATOM 594 O O . THR A 1 78 ? 9.258 6.321 -1.574 1.00 85.69 78 THR A O 1
ATOM 597 N N . VAL A 1 79 ? 9.196 6.467 0.668 1.00 85.50 79 VAL A N 1
ATOM 598 C CA . VAL A 1 79 ? 10.215 7.522 0.775 1.00 85.50 79 VAL A CA 1
ATOM 599 C C . VAL A 1 79 ? 11.564 7.022 0.260 1.00 85.50 79 VAL A C 1
ATOM 601 O O . VAL A 1 79 ? 12.170 7.687 -0.578 1.00 85.50 79 VAL A O 1
ATOM 604 N N . SER A 1 80 ? 12.007 5.836 0.689 1.00 85.25 80 SER A N 1
ATOM 605 C CA . SER A 1 80 ? 13.274 5.245 0.237 1.00 85.25 80 SER A CA 1
ATOM 606 C C . SER A 1 80 ? 13.310 5.084 -1.282 1.00 85.25 80 SER A C 1
ATOM 608 O O . SER A 1 80 ? 14.266 5.491 -1.934 1.00 85.25 80 SER A O 1
ATOM 610 N N . GLN A 1 81 ? 12.249 4.533 -1.864 1.00 82.69 81 GLN A N 1
ATOM 611 C CA . GLN A 1 81 ? 12.164 4.298 -3.303 1.00 82.69 81 GLN A CA 1
ATOM 612 C C . GLN A 1 81 ? 12.035 5.610 -4.098 1.00 82.69 81 GLN A C 1
ATOM 614 O O . GLN A 1 81 ? 12.578 5.725 -5.196 1.00 82.69 81 GLN A O 1
ATOM 619 N N . THR A 1 82 ? 11.390 6.634 -3.528 1.00 80.00 82 THR A N 1
ATOM 620 C CA . THR A 1 82 ? 11.316 7.978 -4.130 1.00 80.00 82 THR A CA 1
ATOM 621 C C . THR A 1 82 ? 12.692 8.629 -4.213 1.00 80.00 82 THR A C 1
ATOM 623 O O . THR A 1 82 ? 13.030 9.200 -5.247 1.00 80.00 82 THR A O 1
ATOM 626 N N . VAL A 1 83 ? 13.493 8.517 -3.150 1.00 77.19 83 VAL A N 1
ATOM 627 C CA . VAL A 1 83 ? 14.830 9.121 -3.078 1.00 77.19 83 VAL A CA 1
ATOM 628 C C . VAL A 1 83 ? 15.842 8.365 -3.941 1.00 77.19 83 VAL A C 1
ATOM 630 O O . VAL A 1 83 ? 16.669 8.996 -4.594 1.00 77.19 83 VAL A O 1
ATOM 633 N N . THR A 1 84 ? 15.796 7.031 -3.951 1.00 74.81 84 THR A N 1
ATOM 634 C CA . THR A 1 84 ? 16.863 6.217 -4.555 1.00 74.81 84 THR A CA 1
ATOM 635 C C . THR A 1 84 ? 16.603 5.834 -6.012 1.00 74.81 84 THR A C 1
ATOM 637 O O . THR A 1 84 ? 17.548 5.795 -6.795 1.00 74.81 84 THR A O 1
ATOM 640 N N . TYR A 1 85 ? 15.353 5.564 -6.398 1.00 66.06 85 TYR A N 1
ATOM 641 C CA . TYR A 1 85 ? 15.052 4.899 -7.675 1.00 66.06 85 TYR A CA 1
ATOM 642 C C . TYR A 1 85 ? 14.040 5.639 -8.555 1.00 66.06 85 TYR A C 1
ATOM 644 O O . TYR A 1 85 ? 13.650 5.108 -9.588 1.00 66.06 85 TYR A O 1
ATOM 652 N N . SER A 1 86 ? 13.652 6.868 -8.184 1.00 69.88 86 SER A N 1
ATOM 653 C CA . SER A 1 86 ? 12.593 7.640 -8.847 1.00 69.88 86 SER A CA 1
ATOM 654 C C . SER A 1 86 ? 11.295 6.834 -8.934 1.00 69.88 86 SER A C 1
ATOM 656 O O . SER A 1 86 ? 10.976 6.183 -9.927 1.00 69.88 86 SER A O 1
ATOM 658 N N . LEU A 1 87 ? 10.548 6.848 -7.831 1.00 76.69 87 LEU A N 1
ATOM 659 C CA . LEU A 1 87 ? 9.294 6.118 -7.720 1.00 76.69 87 LEU A CA 1
ATOM 660 C C . LEU A 1 87 ? 8.329 6.529 -8.844 1.00 76.69 87 LEU A C 1
ATOM 662 O O . LEU A 1 87 ? 8.015 7.710 -9.001 1.00 76.69 87 LEU A O 1
ATOM 666 N N . GLY A 1 88 ? 7.838 5.544 -9.601 1.00 80.44 88 GLY A N 1
ATOM 667 C CA . GLY A 1 88 ? 6.849 5.775 -10.650 1.00 80.44 88 GLY A CA 1
ATOM 668 C C . GLY A 1 88 ? 5.612 6.497 -10.105 1.00 80.44 88 GLY A C 1
ATOM 669 O O . GLY A 1 88 ? 5.193 6.266 -8.969 1.00 80.44 88 GLY A O 1
ATOM 670 N N . LEU A 1 89 ? 5.016 7.378 -10.913 1.00 80.81 89 LEU A N 1
ATOM 671 C CA . LEU A 1 89 ? 3.919 8.250 -10.479 1.00 80.81 89 LEU A CA 1
ATOM 672 C C . LEU A 1 89 ? 2.702 7.476 -9.941 1.00 80.81 89 LEU A C 1
ATOM 674 O O . LEU A 1 89 ? 2.070 7.917 -8.984 1.00 80.81 89 LEU A O 1
ATOM 678 N N . PHE A 1 90 ? 2.378 6.308 -10.500 1.00 83.00 90 PHE A N 1
ATOM 679 C CA . PHE A 1 90 ? 1.295 5.485 -9.960 1.00 83.00 90 PHE A CA 1
ATOM 680 C C . PHE A 1 90 ? 1.684 4.786 -8.661 1.00 83.00 90 PHE A C 1
ATOM 682 O O . PHE A 1 90 ? 0.859 4.722 -7.754 1.00 83.00 90 PHE A O 1
ATOM 689 N N . ASP A 1 91 ? 2.927 4.320 -8.527 1.00 86.12 91 ASP A N 1
ATOM 690 C CA . ASP A 1 91 ? 3.388 3.716 -7.273 1.00 86.12 91 ASP A CA 1
ATOM 691 C C . ASP A 1 91 ? 3.376 4.732 -6.129 1.00 86.12 91 ASP A C 1
ATOM 693 O O . ASP A 1 91 ? 2.884 4.426 -5.044 1.00 86.12 91 ASP A O 1
ATOM 697 N N . SER A 1 92 ? 3.831 5.964 -6.374 1.00 85.38 92 SER A N 1
ATOM 698 C CA . SER A 1 92 ? 3.839 7.021 -5.357 1.00 85.38 92 SER A CA 1
ATOM 699 C C . SER A 1 92 ? 2.437 7.368 -4.875 1.00 85.38 92 SER A C 1
ATOM 701 O O . SER A 1 92 ? 2.174 7.365 -3.670 1.00 85.38 92 SER A O 1
ATOM 703 N N . MET A 1 93 ? 1.512 7.593 -5.809 1.00 87.25 93 MET A N 1
ATOM 704 C CA . MET A 1 93 ? 0.127 7.912 -5.483 1.00 87.25 93 MET A CA 1
ATOM 705 C C . MET A 1 93 ? -0.546 6.767 -4.730 1.00 87.25 93 MET A C 1
ATOM 707 O O . MET A 1 93 ? -1.174 6.994 -3.696 1.00 87.25 93 MET A O 1
ATOM 711 N N . VAL A 1 94 ? -0.417 5.536 -5.228 1.00 90.75 94 VAL A N 1
ATOM 712 C CA . VAL A 1 94 ? -1.128 4.382 -4.673 1.00 90.75 94 VAL A CA 1
ATOM 713 C C . VAL A 1 94 ? -0.569 3.985 -3.310 1.00 90.75 94 VAL A C 1
ATOM 715 O O . VAL A 1 94 ? -1.356 3.684 -2.408 1.00 90.75 94 VAL A O 1
ATOM 718 N N . TYR A 1 95 ? 0.749 4.033 -3.106 1.00 92.38 95 TYR A N 1
ATOM 719 C CA . TYR A 1 95 ? 1.337 3.755 -1.794 1.00 92.38 95 TYR A CA 1
ATOM 720 C C . TYR A 1 95 ? 0.982 4.833 -0.776 1.00 92.38 95 TYR A C 1
ATOM 722 O O . TYR A 1 95 ? 0.607 4.498 0.349 1.00 92.38 95 TYR A O 1
ATOM 730 N N . PHE A 1 96 ? 0.997 6.107 -1.177 1.00 87.81 96 PHE A N 1
ATOM 731 C CA . PHE A 1 96 ? 0.569 7.200 -0.309 1.00 87.81 96 PHE A CA 1
ATOM 732 C C . PHE A 1 96 ? -0.905 7.068 0.096 1.00 87.81 96 PHE A C 1
ATOM 734 O O . PHE A 1 96 ? -1.225 7.111 1.283 1.00 87.81 96 PHE A O 1
ATOM 741 N N . LEU A 1 97 ? -1.802 6.846 -0.872 1.00 90.00 97 LEU A N 1
ATOM 742 C CA . LEU A 1 97 ? -3.232 6.637 -0.618 1.00 90.00 97 LEU A CA 1
ATOM 743 C C . LEU A 1 97 ? -3.473 5.437 0.298 1.00 90.00 97 LEU A C 1
ATOM 745 O O . LEU A 1 97 ? -4.256 5.531 1.243 1.00 90.00 97 LEU A O 1
ATOM 749 N N . SER A 1 98 ? -2.780 4.327 0.050 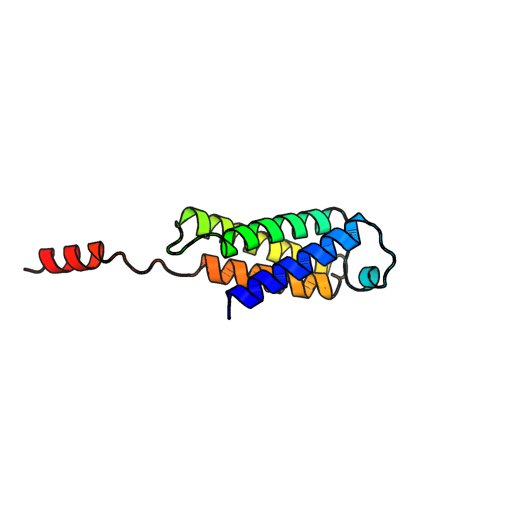1.00 90.50 98 SER A N 1
ATOM 750 C CA . SER A 1 98 ? -2.903 3.125 0.874 1.00 90.50 98 SER A CA 1
ATOM 751 C C . SER A 1 98 ? -2.419 3.379 2.301 1.00 90.50 98 SER A C 1
ATOM 753 O O . SER A 1 98 ? -3.145 3.079 3.245 1.00 90.50 98 SER A O 1
ATOM 755 N N . GLY A 1 99 ? -1.245 3.995 2.472 1.00 88.94 99 GLY A N 1
ATOM 756 C CA . GLY A 1 99 ? -0.716 4.373 3.784 1.00 88.94 99 GLY A CA 1
ATOM 757 C C . GLY A 1 99 ? -1.650 5.323 4.533 1.00 88.94 99 GLY A C 1
ATOM 758 O O . GLY A 1 99 ? -1.945 5.110 5.704 1.00 88.94 99 GLY A O 1
ATOM 759 N N . LEU A 1 100 ? -2.215 6.322 3.855 1.00 88.88 100 LEU A N 1
ATOM 760 C CA . LEU A 1 100 ? -3.172 7.248 4.460 1.00 88.88 100 LEU A CA 1
ATOM 761 C C . LEU A 1 100 ? -4.447 6.534 4.936 1.00 88.88 100 LEU A C 1
ATOM 763 O O . LEU A 1 100 ? -4.892 6.776 6.058 1.00 88.88 100 LEU A O 1
ATOM 767 N N . ILE A 1 101 ? -5.006 5.624 4.130 1.00 89.75 101 ILE A N 1
ATOM 768 C CA . ILE A 1 101 ? -6.170 4.815 4.527 1.00 89.75 101 ILE A CA 1
ATOM 769 C C . ILE A 1 101 ? -5.829 3.970 5.759 1.00 89.75 101 ILE A C 1
ATOM 771 O O . ILE A 1 101 ? -6.563 4.009 6.744 1.00 89.75 101 ILE A O 1
ATOM 775 N N . LEU A 1 102 ? -4.710 3.243 5.730 1.00 90.12 102 LEU A N 1
ATOM 776 C CA . LEU A 1 102 ? -4.283 2.392 6.842 1.00 90.12 102 LEU A CA 1
ATOM 777 C C . LEU A 1 102 ? -4.025 3.213 8.118 1.00 90.12 102 LEU A C 1
ATOM 779 O O . LEU A 1 102 ? -4.477 2.823 9.190 1.00 90.12 102 LEU A O 1
ATOM 783 N N . SER A 1 103 ? -3.384 4.380 8.016 1.00 87.50 103 SER A N 1
ATOM 784 C CA . SER A 1 103 ? -3.143 5.279 9.154 1.00 87.50 103 SER A CA 1
ATOM 785 C C . SER A 1 103 ? -4.433 5.796 9.785 1.00 87.50 103 SER A C 1
ATOM 787 O O . SER A 1 103 ? -4.565 5.776 11.007 1.00 87.50 103 SER A O 1
ATOM 789 N N . ILE A 1 104 ? -5.404 6.231 8.975 1.00 87.81 104 ILE A N 1
ATOM 790 C CA . ILE A 1 104 ? -6.707 6.686 9.485 1.00 87.81 104 ILE A CA 1
ATOM 791 C C . ILE A 1 104 ? -7.398 5.556 10.247 1.00 87.81 104 ILE A C 1
ATOM 793 O O . ILE A 1 104 ? -7.949 5.771 11.323 1.00 87.81 104 ILE A O 1
ATOM 797 N N . GLU A 1 105 ? -7.353 4.348 9.697 1.00 85.44 105 GLU A N 1
ATOM 798 C CA . GLU A 1 105 ? -8.000 3.178 10.281 1.00 85.44 105 GLU A CA 1
ATOM 799 C C . GLU A 1 105 ? -7.259 2.655 11.526 1.00 85.44 105 GLU A C 1
ATOM 801 O O . GLU A 1 105 ? -7.886 2.095 12.425 1.00 85.44 105 GLU A O 1
ATOM 806 N N . ALA A 1 106 ? -5.947 2.877 11.630 1.00 85.44 106 ALA A N 1
ATOM 807 C CA . ALA A 1 106 ? -5.182 2.610 12.844 1.00 85.44 106 ALA A CA 1
ATOM 808 C C . ALA A 1 106 ? -5.535 3.601 13.968 1.00 85.44 106 ALA A C 1
ATOM 810 O O . ALA A 1 106 ? -5.649 3.210 15.131 1.00 85.44 106 ALA A O 1
ATOM 811 N N . LEU A 1 107 ? -5.763 4.874 13.633 1.00 83.00 107 LEU A N 1
ATOM 812 C CA . LEU A 1 107 ? -6.037 5.947 14.596 1.00 83.00 107 LEU A CA 1
ATOM 813 C C . LEU A 1 107 ? -7.505 6.048 15.034 1.00 83.00 107 LEU A C 1
ATOM 815 O O . LEU A 1 107 ? -7.800 6.754 15.995 1.00 83.00 107 LEU A O 1
ATOM 819 N N . GLU A 1 108 ? -8.423 5.341 14.379 1.00 75.12 108 GLU A N 1
ATOM 820 C CA . GLU A 1 108 ? -9.855 5.427 14.674 1.00 75.12 108 GLU A CA 1
ATOM 821 C C . GLU A 1 108 ? -10.185 4.907 16.082 1.00 75.12 108 GLU A C 1
ATOM 823 O O . GLU A 1 108 ? -10.113 3.709 16.330 1.00 75.12 108 GLU A O 1
ATOM 828 N N . ALA A 1 109 ? -10.495 5.818 17.011 1.00 57.25 109 ALA A N 1
ATOM 829 C CA . ALA A 1 109 ? -10.688 5.522 18.431 1.00 57.25 109 ALA A CA 1
ATOM 830 C C . ALA A 1 109 ? -11.762 4.447 18.678 1.00 57.25 109 ALA A C 1
ATOM 832 O O . ALA A 1 109 ? -12.797 4.425 18.014 1.00 57.25 109 ALA A O 1
ATOM 833 N N . GLU A 1 110 ? -11.519 3.579 19.667 1.00 56.69 110 GLU A N 1
ATOM 834 C CA . GLU A 1 110 ? -12.584 2.770 20.261 1.00 56.69 110 GLU A CA 1
ATOM 835 C C . GLU A 1 110 ? -13.570 3.749 20.898 1.00 56.69 110 GLU A C 1
ATOM 837 O O . GLU A 1 110 ? -13.201 4.496 21.806 1.00 56.69 110 GLU A O 1
ATOM 842 N N . GLU A 1 111 ? -14.806 3.801 20.397 1.00 53.19 111 GLU A N 1
ATOM 843 C CA . GLU A 1 111 ? -15.872 4.420 21.177 1.00 53.19 111 GLU A CA 1
ATOM 844 C C . GLU A 1 111 ? -15.920 3.689 22.524 1.00 53.19 111 GLU A C 1
ATOM 846 O O . GLU A 1 111 ? -15.888 2.452 22.533 1.00 53.19 111 GLU A O 1
ATOM 851 N N . PRO A 1 112 ? -15.932 4.416 23.657 1.00 44.62 112 PRO A N 1
ATOM 852 C CA . PRO A 1 112 ? -15.952 3.781 24.962 1.00 44.62 112 PRO A CA 1
ATOM 853 C C . PRO A 1 112 ? -17.177 2.876 25.017 1.00 44.62 112 PRO A C 1
ATOM 855 O O . PRO A 1 112 ? -18.309 3.330 24.822 1.00 44.62 112 PRO A O 1
ATOM 858 N N . SER A 1 113 ? -16.946 1.584 25.249 1.00 51.59 113 SER A N 1
ATOM 859 C CA . SER A 1 113 ? -18.032 0.650 25.490 1.00 51.59 113 SER A CA 1
ATOM 860 C C . SER A 1 113 ? -18.884 1.213 26.624 1.00 51.59 113 SER A C 1
ATOM 862 O O . SER A 1 113 ? -18.388 1.704 27.642 1.00 51.59 113 SER A O 1
ATOM 864 N N . THR A 1 114 ? -20.195 1.185 26.431 1.00 52.31 114 THR A N 1
ATOM 865 C CA . THR A 1 114 ? -21.188 1.792 27.324 1.00 52.31 114 THR A CA 1
ATOM 866 C C . THR A 1 114 ? -21.092 1.256 28.768 1.00 52.31 114 THR A C 1
ATOM 868 O O . THR A 1 114 ? -21.586 1.890 29.694 1.00 52.31 114 THR A O 1
ATOM 871 N N . GLU A 1 115 ? -20.375 0.148 28.993 1.00 47.50 115 GLU A N 1
ATOM 872 C CA . GLU A 1 115 ? -20.012 -0.390 30.311 1.00 47.50 115 GLU A CA 1
ATOM 873 C C . GLU A 1 115 ? -19.126 0.539 31.157 1.00 47.50 115 GLU A C 1
ATOM 875 O O . GLU A 1 115 ? -19.340 0.639 32.368 1.00 47.50 115 GLU A O 1
ATOM 880 N N . GLN A 1 116 ? -18.176 1.273 30.566 1.00 47.69 116 GLN A N 1
ATOM 881 C CA . GLN A 1 116 ? -17.322 2.188 31.340 1.00 47.69 116 GLN A CA 1
ATOM 882 C C . GLN A 1 116 ? -18.074 3.443 31.806 1.00 47.69 116 GLN A C 1
ATOM 884 O O . GLN A 1 116 ? -17.763 3.983 32.867 1.00 47.69 116 GLN A O 1
ATOM 889 N N . ALA A 1 117 ? -19.101 3.880 31.070 1.00 48.03 117 ALA A N 1
ATOM 890 C CA . ALA A 1 117 ? -19.937 5.012 31.472 1.00 48.03 117 ALA A CA 1
ATOM 891 C C . ALA A 1 117 ? -20.840 4.666 32.670 1.00 48.03 117 ALA A C 1
ATOM 893 O O . ALA A 1 117 ? -21.006 5.481 33.580 1.00 48.03 117 ALA A O 1
ATOM 894 N N . VAL A 1 118 ? -21.370 3.438 32.718 1.00 51.25 118 VAL A N 1
ATOM 895 C CA . VAL A 1 118 ? -22.227 2.984 33.825 1.00 51.25 118 VAL A CA 1
ATOM 896 C C . VAL A 1 118 ? -21.406 2.796 35.101 1.00 51.25 118 VAL A C 1
ATOM 898 O O . VAL A 1 118 ? -21.786 3.322 36.150 1.00 51.25 118 VAL A O 1
ATOM 901 N N . HIS A 1 119 ? -20.227 2.170 35.023 1.00 47.00 119 HIS A N 1
ATOM 902 C CA . HIS A 1 119 ? -19.386 1.962 36.206 1.00 47.00 119 HIS A CA 1
ATOM 903 C C . HIS A 1 119 ? -18.896 3.278 36.833 1.00 47.00 119 HIS A C 1
ATOM 905 O O . HIS A 1 119 ? -18.798 3.384 38.055 1.00 47.00 119 HIS A O 1
ATOM 911 N N . HIS A 1 120 ? -18.653 4.309 36.018 1.00 49.66 120 HIS A N 1
ATOM 912 C CA . HIS A 1 120 ? -18.236 5.624 36.510 1.00 49.66 120 HIS A CA 1
ATOM 913 C C . HIS A 1 120 ? -19.379 6.440 37.141 1.00 49.66 120 HIS A C 1
ATOM 915 O O . HIS A 1 120 ? -19.112 7.348 37.932 1.00 49.66 120 HIS A O 1
ATOM 921 N N . SER A 1 121 ? -20.633 6.120 36.800 1.00 51.72 121 SER A N 1
ATOM 922 C CA . SER A 1 121 ? -21.833 6.739 37.380 1.00 51.72 121 SER A CA 1
ATOM 923 C C . SER A 1 121 ? -22.278 6.075 38.689 1.00 51.72 121 SER A C 1
ATOM 925 O O . SER A 1 121 ? -22.728 6.772 39.591 1.00 51.72 121 SER A O 1
ATOM 927 N N . ILE A 1 122 ? -22.073 4.759 38.835 1.00 52.97 122 ILE A N 1
ATOM 928 C CA . ILE A 1 122 ? -22.443 4.010 40.050 1.00 52.97 122 ILE A CA 1
ATOM 929 C C . ILE A 1 122 ? -21.476 4.298 41.207 1.00 52.97 122 ILE A C 1
ATOM 931 O O . ILE A 1 122 ? -21.896 4.345 42.352 1.00 52.97 122 ILE A O 1
ATOM 935 N N . VAL A 1 123 ? -20.194 4.558 40.930 1.00 52.81 123 VAL A N 1
ATOM 936 C CA . VAL A 1 123 ? -19.194 4.883 41.972 1.00 52.81 123 VAL A CA 1
ATOM 937 C C . VAL A 1 123 ? -19.346 6.324 42.505 1.00 52.81 123 VAL A C 1
ATOM 939 O O . VAL A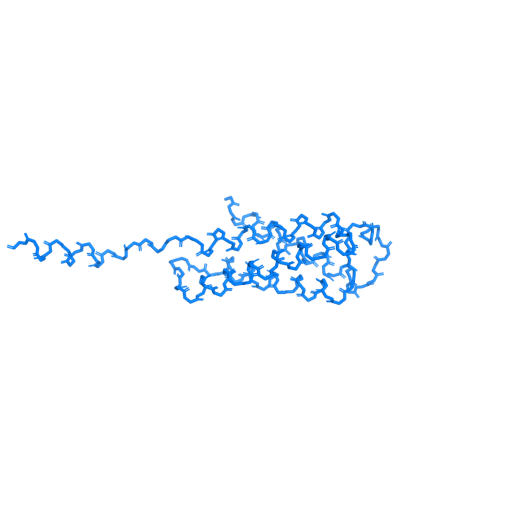 1 123 ? -18.661 6.718 43.445 1.00 52.81 123 VAL A O 1
ATOM 942 N N . ARG A 1 124 ? -20.233 7.135 41.910 1.00 50.50 124 ARG A N 1
ATOM 943 C CA . ARG A 1 124 ? -20.495 8.528 42.319 1.00 50.50 124 ARG A CA 1
ATOM 944 C C . ARG A 1 124 ? -21.822 8.732 43.067 1.00 50.50 124 ARG A C 1
ATOM 946 O O . ARG A 1 124 ? -22.173 9.885 43.312 1.00 50.50 124 ARG A O 1
ATOM 953 N N . LEU A 1 125 ? -22.533 7.659 43.416 1.00 50.03 125 LEU A N 1
ATOM 954 C CA . LEU A 1 125 ? -23.716 7.670 44.291 1.00 50.03 125 LEU A CA 1
ATOM 955 C C . LEU A 1 125 ? -23.375 7.007 45.627 1.00 50.03 125 LEU A C 1
ATOM 957 O O . LEU A 1 125 ? -23.902 7.495 46.650 1.00 50.03 125 LEU A O 1
#

pLDDT: mean 79.7, std 14.27, range [44.62, 95.12]

Secondary structure (DSSP, 8-state):
-HHHHHHHHHHHHHHHHHHHHTT--SGGGGTS--SHHHHHHHHHHHHHHHHHHHPPSSPPHHHHHHHHHHHHHHHHHHHHHHHHH---HHHHHHHHHHHHHHHHHHH---PPPHHHHHHHHHTT-